Protein AF-W2SKH0-F1 (afdb_monomer)

pLDDT: mean 71.85, std 14.1, range [47.19, 91.06]

Mean predicted aligned error: 16.08 Å

Radius of gyration: 25.28 Å; Cα contacts (8 Å, |Δi|>4): 92; chains: 1; bounding box: 52×35×71 Å

Foldseek 3Di:
DPPVVVVVVVVPPPPDDPVVVVVVVVVVVVVVVVVVVVVVVVVVVVVVCCVVLVFQQFDQDDPVLVVVPQAAPQVRHGADRWTAGPVGDIHHPVRVVVVCVPAQADPPPRHGGDRNPPVVVVPPPDPDDPPD

Sequence (132 aa):
MTKALLLRYAVSLSGLSMGMKRKINQFLEYTSQVRELWVLAQLTIKCAARMVYSTPYGVTPSREEVGKELMCSICHGDFSSPTKLSCSHIFCVSCIDTWLESENTCPMCRAVVEKKDNSWKSGATSKGIRLC

Organism: Necator americanus (NCBI:txid51031)

Secondary structure (DSSP, 8-state):
--HHHHHHHHTT-TTS-HHHHHHHHHHHHHHHHHHHHHHHHHHHHHHHHHHHS--SSEE---HHHHTT--S-TTTSS--SSEEEETTS-EEEHHHHHHHHHH-SB-TTT--B------TTTTS---S-----

Nearest PDB structures (foldseek):
  4orh-assembly3_C  TM=9.655E-01  e=2.112E-04  Homo sapiens
  4whv-assembly2_J  TM=7.105E-01  e=1.484E-04  Homo sapiens
  2lxh-assembly1_C  TM=7.730E-01  e=1.834E-04  Homo sapiens
  5h7r-assembly1_D  TM=8.011E-01  e=3.714E-04  Homo sapiens
  4orh-assembly1_L  TM=4.736E-01  e=5.525E-05  Homo sapiens

InterPro domains:
  IPR001841 Zinc finger, RING-type [PF13639] (71-110)
  IPR001841 Zinc finger, RING-type [PS50089] (72-110)
  IPR001841 Zinc finger, RING-type [SM00184] (72-109)
  IPR013083 Zinc finger, RING/FYVE/PHD-type [G3DSA:3.30.40.10] (43-129)
  IPR017907 Zinc finger, RING-type, conserved site [PS00518] (87-96)
  IPR044235 E3 ubiquitin-protein ligase 1/2 [PTHR15860] (51-130)

Solvent-accessible surface area (backbone atoms only — not comparable to full-atom values): 8119 Å² total; per-residue (Å²): 134,69,72,73,57,55,66,59,53,66,72,66,58,86,80,62,57,72,72,56,53,51,54,49,51,55,49,52,54,51,54,53,60,51,48,55,56,49,51,52,51,51,51,50,50,53,52,49,48,49,67,75,69,61,57,53,49,43,46,75,59,53,75,72,60,46,68,75,52,84,51,16,86,81,79,72,37,74,65,60,63,53,30,22,34,90,87,68,53,64,32,22,50,69,57,51,50,60,43,51,74,78,42,59,43,39,94,88,78,62,48,75,55,68,62,55,78,61,62,80,75,72,71,65,88,66,90,76,80,81,80,127

Structure (mmCIF, N/CA/C/O backbone):
data_AF-W2SKH0-F1
#
_entry.id   AF-W2SKH0-F1
#
loop_
_atom_site.group_PDB
_atom_site.id
_atom_site.type_symbol
_atom_site.label_atom_id
_atom_site.label_alt_id
_atom_site.label_comp_id
_atom_site.label_asym_id
_atom_site.label_entity_id
_atom_site.label_seq_id
_atom_site.pdbx_PDB_ins_code
_atom_site.Cartn_x
_atom_site.Cartn_y
_atom_site.Cartn_z
_atom_site.occupancy
_atom_site.B_iso_or_equiv
_atom_site.auth_seq_id
_atom_site.auth_comp_id
_atom_site.auth_asym_id
_atom_site.auth_atom_id
_atom_site.pdbx_PDB_model_num
ATOM 1 N N . MET A 1 1 ? -21.791 -9.523 16.811 1.00 50.97 1 MET A N 1
ATOM 2 C CA . MET A 1 1 ? -21.631 -10.191 18.127 1.00 50.97 1 MET A CA 1
ATOM 3 C C . MET A 1 1 ? -22.353 -9.473 19.285 1.00 50.97 1 MET A C 1
ATOM 5 O O . MET A 1 1 ? -22.063 -9.751 20.437 1.00 50.97 1 MET A O 1
ATOM 9 N N . THR A 1 2 ? -23.329 -8.590 19.033 1.00 48.25 2 THR A N 1
ATOM 10 C CA . THR A 1 2 ? -23.872 -7.676 20.066 1.00 48.25 2 THR A CA 1
ATOM 11 C C . THR A 1 2 ? -25.251 -8.044 20.627 1.00 48.25 2 THR A C 1
ATOM 13 O O . THR A 1 2 ? -25.636 -7.505 21.657 1.00 48.25 2 THR A O 1
ATOM 16 N N . LYS A 1 3 ? -25.992 -8.993 20.034 1.00 50.25 3 LYS A N 1
ATOM 17 C CA . LYS A 1 3 ? -27.293 -9.432 20.587 1.00 50.25 3 LYS A CA 1
ATOM 18 C C . LYS A 1 3 ? -27.168 -10.435 21.748 1.00 50.25 3 LYS A C 1
ATOM 20 O O . LYS A 1 3 ? -28.021 -10.447 22.625 1.00 50.25 3 LYS A O 1
ATOM 25 N N . ALA A 1 4 ? -26.085 -11.217 21.806 1.00 49.84 4 ALA A N 1
ATOM 26 C CA . ALA A 1 4 ? -25.876 -12.224 22.855 1.00 49.84 4 ALA A CA 1
ATOM 27 C C . ALA A 1 4 ? -25.501 -11.626 24.229 1.00 49.84 4 ALA A C 1
ATOM 29 O O . ALA A 1 4 ? -25.766 -12.237 25.260 1.00 49.84 4 ALA A O 1
ATOM 30 N N . LEU A 1 5 ? -24.924 -10.418 24.262 1.00 50.75 5 LEU A N 1
ATOM 31 C CA . LEU A 1 5 ? -24.544 -9.740 25.510 1.00 50.75 5 LEU A CA 1
ATOM 32 C C . LEU A 1 5 ? -25.716 -8.994 26.170 1.00 50.75 5 LEU A C 1
ATOM 34 O O . LEU A 1 5 ? -25.765 -8.907 27.394 1.00 50.75 5 LEU A O 1
ATOM 38 N N . LEU A 1 6 ? -26.697 -8.524 25.391 1.00 53.62 6 LEU A N 1
ATOM 39 C CA . LEU A 1 6 ? -27.856 -7.800 25.930 1.00 53.62 6 LEU A CA 1
ATOM 40 C C . LEU A 1 6 ? -28.806 -8.708 26.727 1.00 53.62 6 LEU A C 1
ATOM 42 O O . LEU A 1 6 ? -29.338 -8.285 27.750 1.00 53.62 6 LEU A O 1
ATOM 46 N N . LEU A 1 7 ? -28.951 -9.980 26.338 1.00 49.62 7 LEU A N 1
ATOM 47 C CA . LEU A 1 7 ? -29.782 -10.937 27.082 1.00 49.62 7 LEU A CA 1
ATOM 48 C C . LEU A 1 7 ? -29.148 -11.383 28.411 1.00 49.62 7 LEU A C 1
ATOM 50 O O . LEU A 1 7 ? -29.871 -11.712 29.344 1.00 49.62 7 LEU A O 1
ATOM 54 N N . ARG A 1 8 ? -27.815 -11.319 28.550 1.00 47.19 8 ARG A N 1
ATOM 55 C CA . ARG A 1 8 ? -27.139 -11.538 29.844 1.00 47.19 8 ARG A CA 1
ATOM 56 C C . ARG A 1 8 ? -27.252 -10.333 30.784 1.00 47.19 8 ARG A C 1
ATOM 58 O O . ARG A 1 8 ? -27.267 -10.513 31.996 1.00 47.19 8 ARG A O 1
ATOM 65 N N . TYR A 1 9 ? -27.371 -9.120 30.240 1.00 47.22 9 TYR A N 1
ATOM 66 C CA . TYR A 1 9 ? -27.485 -7.889 31.029 1.00 47.22 9 TYR A CA 1
ATOM 67 C C . TYR A 1 9 ? -28.868 -7.735 31.689 1.00 47.22 9 TYR A C 1
ATOM 69 O O . TYR A 1 9 ? -28.967 -7.258 32.818 1.00 47.22 9 TYR A O 1
ATOM 77 N N . ALA A 1 10 ? -29.930 -8.212 31.027 1.00 48.34 10 ALA A N 1
ATOM 78 C CA . ALA A 1 10 ? -31.298 -8.177 31.555 1.00 48.34 10 ALA A CA 1
ATOM 79 C C . ALA A 1 10 ? -31.503 -9.076 32.793 1.00 48.34 10 ALA A C 1
ATOM 81 O O . ALA A 1 10 ? -32.292 -8.735 33.671 1.00 48.34 10 ALA A O 1
ATOM 82 N N . VAL A 1 11 ? -30.756 -10.182 32.907 1.00 48.41 11 VAL A N 1
ATOM 83 C CA . VAL A 1 11 ? -30.876 -11.132 34.032 1.00 48.41 11 VAL A CA 1
ATOM 84 C C . VAL A 1 11 ? -30.206 -10.609 35.319 1.00 48.41 11 VAL A C 1
ATOM 86 O O . VAL A 1 11 ? -30.528 -11.079 36.404 1.00 48.41 11 VAL A O 1
ATOM 89 N N . SER A 1 12 ? -29.336 -9.590 35.242 1.00 50.59 12 SER A N 1
ATOM 90 C CA . SER A 1 12 ? -28.549 -9.098 36.393 1.00 50.59 12 SER A CA 1
ATOM 91 C C . SER A 1 12 ? -29.119 -7.842 37.090 1.00 50.59 12 SER A C 1
ATOM 93 O O . SER A 1 12 ? -28.599 -7.395 38.109 1.00 50.59 12 SER A O 1
ATOM 95 N N . LEU A 1 13 ? -30.198 -7.237 36.573 1.00 48.91 13 LEU A N 1
ATOM 96 C CA . LEU A 1 13 ? -30.739 -5.957 37.077 1.00 48.91 13 LEU A CA 1
ATOM 97 C C . LEU A 1 13 ? -31.920 -6.087 38.058 1.00 48.91 13 LEU A C 1
ATOM 99 O O . LEU A 1 13 ? -32.437 -5.071 38.542 1.00 48.91 13 LEU A O 1
ATOM 103 N N . SER A 1 14 ? -32.333 -7.306 38.403 1.00 53.34 14 SER A N 1
ATOM 104 C CA . SER A 1 14 ? -33.392 -7.558 39.391 1.00 53.34 14 SER A CA 1
ATOM 105 C C . SER A 1 14 ? -32.983 -7.208 40.832 1.00 53.34 14 SER A C 1
ATOM 107 O O . SER A 1 14 ? -33.864 -7.002 41.660 1.00 53.34 14 SER A O 1
ATOM 109 N N . GLY A 1 15 ? -31.681 -7.047 41.123 1.00 56.50 15 GLY A N 1
ATOM 110 C CA . GLY A 1 15 ? -31.155 -6.785 42.476 1.00 56.50 15 GLY A CA 1
ATOM 111 C C . GLY A 1 15 ? -30.515 -5.409 42.737 1.00 56.50 15 GLY A C 1
ATOM 112 O O . GLY A 1 15 ? -30.035 -5.177 43.842 1.00 56.50 15 GLY A O 1
ATOM 113 N N . LEU A 1 16 ? -30.465 -4.484 41.766 1.00 52.41 16 LEU A N 1
ATOM 114 C CA . LEU A 1 16 ? -29.792 -3.181 41.943 1.00 52.41 16 LEU A CA 1
ATOM 115 C C . LEU A 1 16 ? -30.742 -2.054 42.397 1.00 52.41 16 LEU A C 1
ATOM 117 O O . LEU A 1 16 ? -31.817 -1.861 41.822 1.00 52.41 16 LEU A O 1
ATOM 121 N N . SER A 1 17 ? -30.286 -1.244 43.363 1.00 57.59 17 SER A N 1
ATOM 122 C CA . SER A 1 17 ? -30.937 0.003 43.803 1.00 57.59 17 SER A CA 1
ATOM 123 C C . SER A 1 17 ? -31.214 0.959 42.629 1.00 57.59 17 SER A C 1
ATOM 125 O O . SER A 1 17 ? -30.383 1.128 41.731 1.00 57.59 17 SER A O 1
ATOM 127 N N . MET A 1 18 ? -32.375 1.627 42.656 1.00 54.53 18 MET A N 1
ATOM 128 C CA . MET A 1 18 ? -32.841 2.594 41.643 1.00 54.53 18 MET A CA 1
ATOM 129 C C . MET A 1 18 ? -31.819 3.703 41.334 1.00 54.53 18 MET A C 1
ATOM 131 O O . MET A 1 18 ? -31.737 4.166 40.196 1.00 54.53 18 MET A O 1
ATOM 135 N N . GLY A 1 19 ? -30.997 4.095 42.316 1.00 57.78 19 GLY A N 1
ATOM 136 C CA . GLY A 1 19 ? -29.921 5.075 42.123 1.00 57.78 19 GLY A CA 1
ATOM 137 C C . GLY A 1 19 ? -28.769 4.558 41.252 1.00 57.78 19 GLY A C 1
ATOM 138 O O . GLY A 1 19 ? -28.196 5.316 40.471 1.00 57.78 19 GLY A O 1
ATOM 139 N N . MET A 1 20 ? -28.470 3.259 41.323 1.00 56.00 20 MET A N 1
ATOM 140 C CA . MET A 1 20 ? -27.431 2.615 40.514 1.00 56.00 20 MET A CA 1
ATOM 141 C C . MET A 1 20 ? -27.925 2.349 39.084 1.00 56.00 20 MET A C 1
ATOM 143 O O . MET A 1 20 ? -27.176 2.529 38.128 1.00 56.00 20 MET A O 1
ATOM 147 N N . LYS A 1 21 ? -29.219 2.032 38.925 1.00 53.56 21 LYS A N 1
ATOM 148 C CA . LYS A 1 21 ? -29.881 1.903 37.613 1.00 53.56 21 LYS A CA 1
ATOM 149 C C . LYS A 1 21 ? -29.844 3.208 36.814 1.00 53.56 21 LYS A C 1
ATOM 151 O O . LYS A 1 21 ? -29.566 3.166 35.621 1.00 53.56 21 LYS A O 1
ATOM 156 N N . ARG A 1 22 ? -30.048 4.364 37.465 1.00 61.34 22 ARG A N 1
ATOM 157 C CA . ARG A 1 22 ? -29.939 5.688 36.816 1.00 61.34 22 ARG A CA 1
ATOM 158 C C . ARG A 1 22 ? -28.523 5.983 36.326 1.00 61.34 22 ARG A C 1
ATOM 160 O O . ARG A 1 22 ? -28.368 6.397 35.185 1.00 61.34 22 ARG A O 1
ATOM 167 N N . LYS A 1 23 ? -27.501 5.710 37.145 1.00 64.00 23 LYS A N 1
ATOM 168 C CA . LYS A 1 23 ? -26.092 5.904 36.756 1.00 64.00 23 LYS A CA 1
ATOM 169 C C . LYS A 1 23 ? -25.676 4.984 35.607 1.00 64.00 23 LYS A C 1
ATOM 171 O O . LYS A 1 23 ? -24.986 5.430 34.699 1.00 64.00 23 LYS A O 1
ATOM 176 N N . ILE A 1 24 ? -26.127 3.728 35.620 1.00 65.12 24 ILE A N 1
ATOM 177 C CA . ILE A 1 24 ? -25.865 2.767 34.543 1.00 65.12 24 ILE A CA 1
ATOM 178 C C . ILE A 1 24 ? -26.574 3.187 33.251 1.00 65.12 24 ILE A C 1
ATOM 180 O O . ILE A 1 24 ? -25.922 3.219 32.217 1.00 65.12 24 ILE A O 1
ATOM 184 N N . ASN A 1 25 ? -27.859 3.566 33.288 1.00 59.12 25 ASN A N 1
ATOM 185 C CA . ASN A 1 25 ? -28.566 4.035 32.086 1.00 59.12 25 ASN A CA 1
ATOM 186 C C . ASN A 1 25 ? -27.934 5.304 31.505 1.00 59.12 25 ASN A C 1
ATOM 188 O O . ASN A 1 25 ? -27.686 5.358 30.307 1.00 59.12 25 ASN A O 1
ATOM 192 N N . GLN A 1 26 ? -27.581 6.268 32.357 1.00 68.81 26 GLN A N 1
ATOM 193 C CA . GLN A 1 26 ? -26.899 7.493 31.941 1.00 68.81 26 GLN A CA 1
ATOM 194 C C . GLN A 1 26 ? -25.523 7.205 31.314 1.00 68.81 26 GLN A C 1
ATOM 196 O O . GLN A 1 26 ? -25.141 7.829 30.326 1.00 68.81 26 GLN A O 1
ATOM 201 N N . PHE A 1 27 ? -24.786 6.225 31.847 1.00 61.12 27 PHE A N 1
ATOM 202 C CA . PHE A 1 27 ? -23.510 5.779 31.288 1.00 61.12 27 PHE A CA 1
ATOM 203 C C . PHE A 1 27 ? -23.688 5.007 29.970 1.00 61.12 27 PHE A C 1
ATOM 205 O O . PHE A 1 27 ? -22.934 5.220 29.025 1.00 61.12 27 PHE A O 1
ATOM 212 N N . LEU A 1 28 ? -24.707 4.149 29.861 1.00 61.28 28 LEU A N 1
ATOM 213 C CA . LEU A 1 28 ? -25.026 3.416 28.633 1.00 61.28 28 LEU A CA 1
ATOM 214 C C . LEU A 1 28 ? -25.453 4.365 27.501 1.00 61.28 28 LEU A C 1
ATOM 216 O O . LEU A 1 28 ? -24.975 4.211 26.376 1.00 61.28 28 LEU A O 1
ATOM 220 N N . GLU A 1 29 ? -26.259 5.390 27.789 1.00 61.38 29 GLU A N 1
ATOM 221 C CA . GLU A 1 29 ? -26.608 6.445 26.825 1.00 61.38 29 GLU A CA 1
ATOM 222 C C . GLU A 1 29 ? -25.378 7.235 26.367 1.00 61.38 29 GLU A C 1
ATOM 224 O O . GLU A 1 29 ? -25.178 7.395 25.159 1.00 61.38 29 GLU A O 1
ATOM 229 N N . TYR A 1 30 ? -24.497 7.617 27.296 1.00 61.84 30 TYR A N 1
ATOM 230 C CA . TYR A 1 30 ? -23.224 8.275 26.986 1.00 61.84 30 TYR A CA 1
ATOM 231 C C . TYR A 1 30 ? -22.339 7.418 26.066 1.00 61.84 30 TYR A C 1
ATOM 233 O O . TYR A 1 30 ? -21.848 7.890 25.041 1.00 61.84 30 TYR A O 1
ATOM 241 N N . THR A 1 31 ? -22.196 6.119 26.356 1.00 61.97 31 THR A N 1
ATOM 242 C CA . THR A 1 31 ? -21.434 5.205 25.485 1.00 61.97 31 THR A CA 1
ATOM 243 C C . THR A 1 31 ? -22.072 5.024 24.107 1.00 61.97 31 THR A C 1
ATOM 245 O O . THR A 1 31 ? -21.359 4.787 23.131 1.00 61.97 31 THR A O 1
ATOM 248 N N . SER A 1 32 ? -23.400 5.158 23.994 1.00 64.88 32 SER A N 1
ATOM 249 C CA . SER A 1 32 ? -24.103 5.056 22.713 1.00 64.88 32 SER A CA 1
ATOM 250 C C . SER A 1 32 ? -23.797 6.238 21.790 1.00 64.88 32 SER A C 1
ATOM 252 O O . SER A 1 32 ? -23.493 6.014 20.620 1.00 64.88 32 SER A O 1
ATOM 254 N N . GLN A 1 33 ? -23.771 7.460 22.333 1.00 66.25 33 GLN A N 1
ATOM 255 C CA . GLN A 1 33 ? -23.444 8.681 21.590 1.00 66.25 33 GLN A CA 1
ATOM 256 C C . GLN A 1 33 ? -21.975 8.694 21.145 1.00 66.25 33 GLN A C 1
ATOM 258 O O . GLN A 1 33 ? -21.658 9.040 20.009 1.00 66.25 33 GLN A O 1
ATOM 263 N N . VAL A 1 34 ? -21.065 8.227 22.005 1.00 69.00 34 VAL A N 1
ATOM 264 C CA . VAL A 1 34 ? -19.636 8.109 2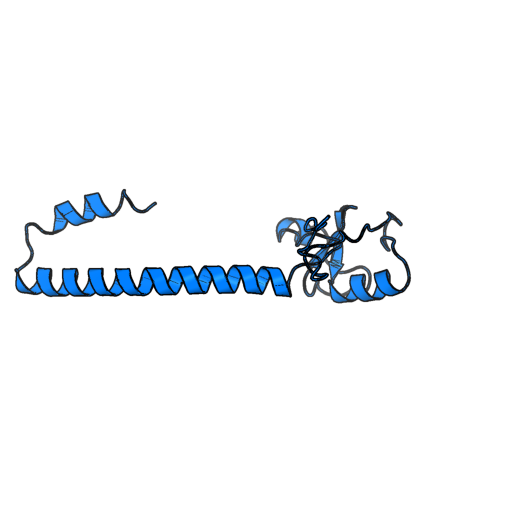1.670 1.00 69.00 34 VAL A CA 1
ATOM 265 C C . VAL A 1 34 ? -19.390 7.031 20.604 1.00 69.00 34 VAL A C 1
ATOM 267 O O . VAL A 1 34 ? -18.482 7.178 19.786 1.00 69.00 34 VAL A O 1
ATOM 270 N N . ARG A 1 35 ? -20.216 5.974 20.543 1.00 73.69 35 ARG A N 1
ATOM 271 C CA . ARG A 1 35 ? -20.101 4.905 19.533 1.00 73.69 35 ARG A CA 1
ATOM 272 C C . ARG A 1 35 ? -20.272 5.428 18.108 1.00 73.69 35 ARG A C 1
ATOM 274 O O . ARG A 1 35 ? -19.545 4.989 17.223 1.00 73.69 35 ARG A O 1
ATOM 281 N N . GLU A 1 36 ? -21.209 6.343 17.876 1.00 78.75 36 GLU A N 1
ATOM 282 C CA . GLU A 1 36 ? -21.461 6.902 16.539 1.00 78.75 36 GLU A CA 1
ATOM 283 C C . GLU A 1 36 ? -20.287 7.754 16.053 1.00 78.75 36 GLU A C 1
ATOM 285 O O . GLU A 1 36 ? -19.804 7.565 14.935 1.00 78.75 36 GLU A O 1
ATOM 290 N N . LEU A 1 37 ? -19.749 8.604 16.932 1.00 78.31 37 LEU A N 1
ATOM 291 C CA . LEU A 1 37 ? -18.543 9.386 16.655 1.00 78.31 37 LEU A CA 1
ATOM 292 C C . LEU A 1 37 ? -17.330 8.485 16.385 1.00 78.31 37 LEU A C 1
ATOM 294 O O . LEU A 1 37 ? -16.546 8.758 15.477 1.00 78.31 37 LEU A O 1
ATOM 298 N N . TRP A 1 38 ? -17.200 7.376 17.119 1.00 79.69 38 TRP A N 1
ATOM 299 C CA . TRP A 1 38 ? -16.121 6.408 16.917 1.00 79.69 38 TRP A CA 1
ATOM 300 C C . TRP A 1 38 ? -16.240 5.673 15.575 1.00 79.69 38 TRP A C 1
ATOM 302 O O . TRP A 1 38 ? -15.239 5.484 14.890 1.00 79.69 38 TRP A O 1
ATOM 312 N N . VAL A 1 39 ? -17.455 5.311 15.149 1.00 81.00 39 VAL A N 1
ATOM 313 C CA . VAL A 1 39 ? -17.697 4.696 13.830 1.00 81.00 39 VAL A CA 1
ATOM 314 C C . VAL A 1 39 ? -17.361 5.669 12.702 1.00 81.00 39 VAL A C 1
ATOM 316 O O . VAL A 1 39 ? -16.693 5.280 11.745 1.00 81.00 39 VAL A O 1
ATOM 319 N N . LEU A 1 40 ? -17.763 6.937 12.818 1.00 81.44 40 LEU A N 1
ATOM 320 C CA . LEU A 1 40 ? -17.400 7.970 11.846 1.00 81.44 40 LEU A CA 1
ATOM 321 C C . LEU A 1 40 ? -15.881 8.166 11.781 1.00 81.44 40 LEU A C 1
ATOM 323 O O . LEU A 1 40 ? -15.324 8.191 10.686 1.00 81.44 40 LEU A O 1
ATOM 327 N N . ALA A 1 41 ? -15.201 8.205 12.928 1.00 82.62 41 ALA A N 1
ATOM 328 C CA . ALA A 1 41 ? 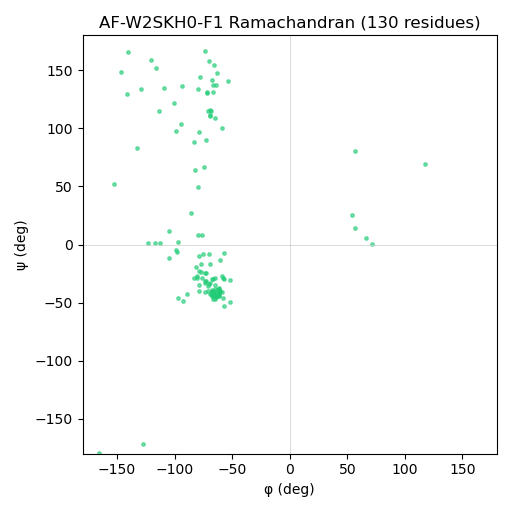-13.742 8.263 12.988 1.00 82.62 41 ALA A CA 1
ATOM 329 C C . ALA A 1 41 ? -13.079 7.030 12.345 1.00 82.62 41 ALA A C 1
ATOM 331 O O . ALA A 1 41 ? -12.118 7.157 11.595 1.00 82.62 41 ALA A O 1
ATOM 332 N N . GLN A 1 42 ? -13.602 5.821 12.564 1.00 78.88 42 GLN A N 1
ATOM 333 C CA . GLN A 1 42 ? -13.087 4.6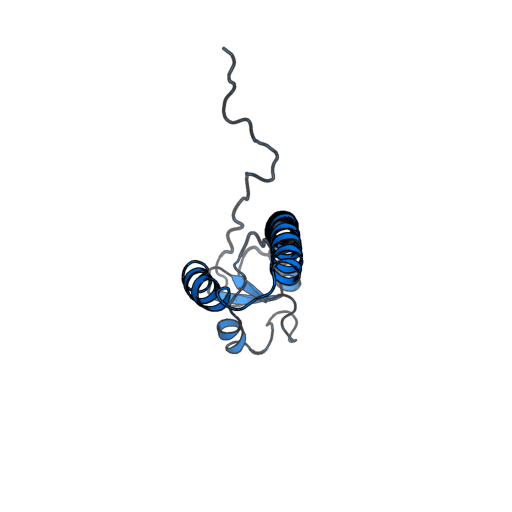20 11.899 1.00 78.88 42 GLN A CA 1
ATOM 334 C C . GLN A 1 42 ? -13.300 4.642 10.382 1.00 78.88 42 GLN A C 1
ATOM 336 O O . G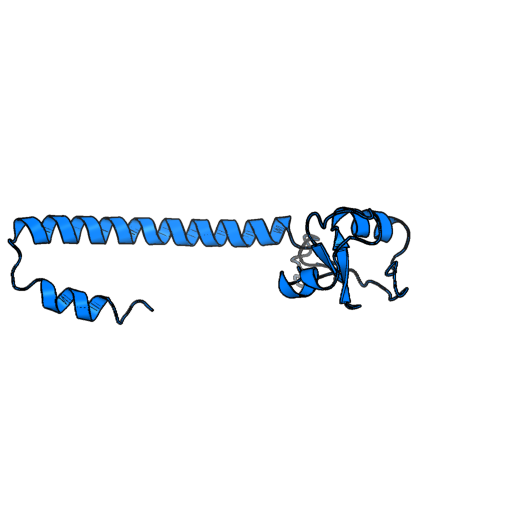LN A 1 42 ? -12.430 4.193 9.633 1.00 78.88 42 GLN A O 1
ATOM 341 N N . LEU A 1 43 ? -14.441 5.155 9.915 1.00 78.75 43 LEU A N 1
ATOM 342 C CA . LEU A 1 43 ? -14.728 5.301 8.489 1.00 78.75 43 LEU A CA 1
ATOM 343 C C . LEU A 1 43 ? -13.775 6.305 7.838 1.00 78.75 43 LEU A C 1
ATOM 345 O O . LEU A 1 43 ? -13.218 6.008 6.781 1.00 78.75 43 LEU A O 1
ATOM 349 N N . THR A 1 44 ? -13.526 7.447 8.480 1.00 76.81 44 THR A N 1
ATOM 350 C CA . THR A 1 44 ? -12.568 8.436 7.971 1.00 76.81 44 THR A CA 1
ATOM 351 C C . THR A 1 44 ? -11.144 7.896 7.994 1.00 76.81 44 THR A C 1
ATOM 353 O O . THR A 1 44 ? -10.448 8.043 6.995 1.00 76.81 44 THR A O 1
ATOM 356 N N . ILE A 1 45 ? -10.731 7.179 9.045 1.00 81.56 45 ILE A N 1
ATOM 357 C CA . ILE A 1 45 ? -9.419 6.516 9.117 1.00 81.56 45 ILE A CA 1
ATOM 358 C C . ILE A 1 45 ? -9.268 5.469 8.009 1.00 81.56 45 ILE A C 1
ATOM 360 O O . ILE A 1 45 ? -8.238 5.429 7.344 1.00 81.56 45 ILE A O 1
ATOM 364 N N . LYS A 1 46 ? -10.287 4.641 7.752 1.00 76.88 46 LYS A N 1
ATOM 365 C CA . LYS A 1 46 ? -10.246 3.615 6.696 1.00 76.88 46 LYS A CA 1
ATOM 366 C C . LYS A 1 46 ? -10.201 4.233 5.295 1.00 76.88 46 LYS A C 1
ATOM 368 O O . LYS A 1 46 ? -9.458 3.753 4.438 1.00 76.88 46 LYS A O 1
ATOM 373 N N . CYS A 1 47 ? -10.968 5.297 5.062 1.00 74.88 47 CYS A N 1
ATOM 374 C CA . CYS A 1 47 ? -10.932 6.057 3.813 1.00 74.88 47 CYS A CA 1
ATOM 375 C C . CYS A 1 47 ? -9.589 6.773 3.626 1.00 74.88 47 CYS A C 1
ATOM 377 O O . CYS A 1 47 ? -9.016 6.693 2.544 1.00 74.88 47 CYS A O 1
ATOM 379 N N . ALA A 1 48 ? -9.056 7.406 4.672 1.00 76.25 48 ALA A N 1
ATOM 380 C CA . ALA A 1 48 ? -7.755 8.067 4.651 1.00 76.25 48 ALA A CA 1
ATOM 381 C C . ALA A 1 48 ? -6.620 7.060 4.424 1.00 76.25 48 ALA A C 1
ATOM 383 O O . ALA A 1 48 ? -5.788 7.269 3.550 1.00 76.25 48 ALA A O 1
ATOM 384 N N . ALA A 1 49 ? -6.641 5.913 5.106 1.00 70.44 49 ALA A N 1
ATOM 385 C CA . ALA A 1 49 ? -5.700 4.822 4.869 1.00 70.44 49 ALA A CA 1
ATOM 386 C C . ALA A 1 49 ? -5.784 4.320 3.419 1.00 70.44 49 ALA A C 1
ATOM 388 O O . ALA A 1 49 ? -4.760 4.115 2.779 1.00 70.44 49 ALA A O 1
ATOM 389 N N . ARG A 1 50 ? -6.989 4.197 2.846 1.00 67.75 50 ARG A N 1
ATOM 390 C CA . ARG A 1 50 ? -7.146 3.866 1.423 1.00 67.75 50 ARG A CA 1
ATOM 391 C C . ARG A 1 50 ? -6.595 4.964 0.505 1.00 67.75 50 ARG A C 1
ATOM 393 O O . ARG A 1 50 ? -6.071 4.630 -0.547 1.00 67.75 50 ARG A O 1
ATOM 400 N N . MET A 1 51 ? -6.691 6.245 0.859 1.00 65.19 51 MET A N 1
ATOM 401 C CA . MET A 1 51 ? -6.082 7.319 0.061 1.00 65.19 51 MET A CA 1
ATOM 402 C C . MET A 1 51 ? -4.552 7.281 0.117 1.00 65.19 51 MET A C 1
ATOM 404 O O . MET A 1 51 ? -3.920 7.450 -0.922 1.00 65.19 51 MET A O 1
ATOM 408 N N . VAL A 1 52 ? -3.983 7.031 1.299 1.00 62.88 52 VAL A N 1
ATOM 409 C CA . VAL A 1 52 ? -2.532 7.054 1.549 1.00 62.88 52 VAL A CA 1
ATOM 410 C C . VAL A 1 52 ? -1.837 5.781 1.053 1.00 62.88 52 VAL A C 1
ATOM 412 O O . VAL A 1 52 ? -0.768 5.868 0.465 1.00 62.88 52 VAL A O 1
ATOM 415 N N . TYR A 1 53 ? -2.448 4.606 1.228 1.00 60.16 53 TYR A N 1
ATOM 416 C CA . TYR A 1 53 ? -1.834 3.307 0.913 1.00 60.16 53 TYR A CA 1
ATOM 417 C C . TYR A 1 53 ? -2.368 2.658 -0.378 1.00 60.16 53 TYR A C 1
ATOM 419 O O . TYR A 1 53 ? -2.123 1.479 -0.623 1.00 60.16 53 TYR A O 1
ATOM 427 N N . SER A 1 54 ? -3.124 3.384 -1.215 1.00 63.59 54 SER A N 1
ATOM 428 C CA . SER A 1 54 ? -3.588 2.852 -2.506 1.00 63.59 54 SER A CA 1
ATOM 429 C C . SER A 1 54 ? -2.474 2.913 -3.547 1.00 63.59 54 SER A C 1
ATOM 431 O O . SER A 1 54 ? -2.333 3.920 -4.243 1.00 63.59 54 SER A O 1
ATOM 433 N N . THR A 1 55 ? -1.767 1.805 -3.741 1.00 67.00 55 THR A N 1
ATOM 434 C CA . THR A 1 55 ? -0.870 1.632 -4.885 1.00 67.00 55 THR A CA 1
ATOM 435 C C . THR A 1 55 ? -1.674 1.260 -6.146 1.00 67.00 55 THR A C 1
ATOM 437 O O . THR A 1 55 ? -2.581 0.430 -6.083 1.00 67.00 55 THR A O 1
ATOM 440 N N . PRO A 1 56 ? -1.419 1.885 -7.311 1.00 68.12 56 PRO A N 1
ATOM 441 C CA . PRO A 1 56 ? -2.149 1.596 -8.552 1.00 68.12 56 PRO A CA 1
ATOM 442 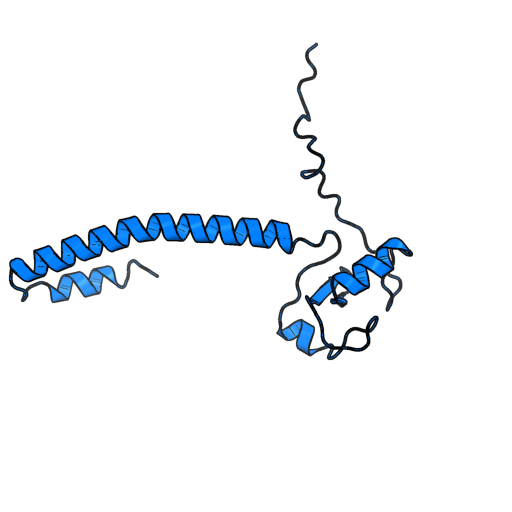C C . PRO A 1 56 ? -1.684 0.314 -9.268 1.00 68.12 56 PRO A C 1
ATOM 444 O O . PRO A 1 56 ? -2.339 -0.124 -10.209 1.00 68.12 56 PRO A O 1
ATOM 447 N N . TYR A 1 57 ? -0.574 -0.288 -8.841 1.00 75.00 57 TYR A N 1
ATOM 448 C CA . TYR A 1 57 ? 0.102 -1.406 -9.519 1.00 75.00 57 TYR A CA 1
ATOM 449 C C . TYR A 1 57 ? 0.136 -2.711 -8.700 1.00 75.00 57 TYR A C 1
ATOM 451 O O . TYR A 1 57 ? 0.700 -3.708 -9.151 1.00 75.00 57 TYR A O 1
ATOM 459 N N . GLY A 1 58 ? -0.446 -2.743 -7.495 1.00 76.38 58 GLY A N 1
ATOM 460 C CA . GLY A 1 58 ? -0.351 -3.913 -6.621 1.00 76.38 58 GLY A CA 1
ATOM 461 C C . GLY A 1 58 ? -1.339 -3.925 -5.459 1.00 76.38 58 GLY A C 1
ATOM 462 O O . GLY A 1 58 ? -2.171 -3.033 -5.309 1.00 76.38 58 GLY A O 1
ATOM 463 N N . VAL A 1 59 ? -1.257 -4.977 -4.648 1.00 79.19 59 VAL A N 1
ATOM 464 C CA . VAL A 1 59 ? -2.005 -5.121 -3.390 1.00 79.19 59 VAL A CA 1
ATOM 465 C C . VAL A 1 59 ? -1.034 -5.175 -2.221 1.00 79.19 59 VAL A C 1
ATOM 467 O O . VAL A 1 59 ? 0.091 -5.645 -2.367 1.00 79.19 59 VAL A O 1
ATOM 470 N N . THR A 1 60 ? -1.460 -4.732 -1.042 1.00 80.50 60 THR A N 1
ATOM 471 C CA . THR A 1 60 ? -0.687 -4.952 0.186 1.00 80.50 60 THR A CA 1
ATOM 472 C C . THR A 1 60 ? -0.714 -6.452 0.519 1.00 80.50 60 THR A C 1
ATOM 474 O O . THR A 1 60 ? -1.808 -6.970 0.772 1.00 80.50 60 THR A O 1
ATOM 477 N N . PRO A 1 61 ? 0.427 -7.167 0.493 1.00 80.25 61 PRO A N 1
ATOM 478 C CA . PRO A 1 61 ? 0.477 -8.584 0.828 1.00 80.25 61 PRO A CA 1
ATOM 479 C C . PRO A 1 61 ? 0.148 -8.815 2.304 1.00 80.25 61 PRO A C 1
ATOM 481 O O . PRO A 1 61 ? 0.363 -7.942 3.152 1.00 80.25 61 PRO A O 1
ATOM 484 N N . SER A 1 62 ? -0.354 -10.007 2.625 1.00 79.25 62 SER A N 1
ATOM 485 C CA . SER A 1 62 ? -0.498 -10.411 4.025 1.00 79.25 62 SER A CA 1
ATOM 486 C C . SER A 1 62 ? 0.883 -10.649 4.650 1.00 79.25 62 SER A C 1
ATOM 488 O O . SER A 1 62 ? 1.862 -10.933 3.959 1.00 79.25 62 SER A O 1
ATOM 490 N N . ARG A 1 63 ? 0.981 -10.573 5.981 1.00 75.44 63 ARG A N 1
ATOM 491 C CA . ARG A 1 63 ? 2.250 -10.805 6.696 1.00 75.44 63 ARG A CA 1
ATOM 492 C C . ARG A 1 63 ? 2.840 -12.199 6.425 1.00 75.44 63 ARG A C 1
ATOM 494 O O . ARG A 1 63 ? 4.052 -12.367 6.477 1.00 75.44 63 ARG A O 1
ATOM 501 N N . GLU A 1 64 ? 1.992 -13.175 6.113 1.00 77.56 64 GLU A N 1
ATOM 502 C CA . GLU A 1 64 ? 2.390 -14.542 5.755 1.00 77.56 64 GLU A CA 1
ATOM 503 C C . GLU A 1 64 ? 3.051 -14.607 4.372 1.00 77.56 64 GLU A C 1
ATOM 505 O O . GLU A 1 64 ? 3.987 -15.376 4.169 1.00 77.56 64 GLU A O 1
ATOM 510 N N . GLU A 1 65 ? 2.587 -13.792 3.421 1.00 72.62 65 GLU A N 1
ATOM 511 C CA . GLU A 1 65 ? 3.166 -13.710 2.078 1.00 72.62 65 GLU A CA 1
ATOM 512 C C . GLU A 1 65 ? 4.507 -12.981 2.096 1.00 72.62 65 GLU A C 1
ATOM 514 O O . GLU A 1 65 ? 5.450 -13.441 1.458 1.00 72.62 65 GLU A O 1
ATOM 519 N N . VAL A 1 66 ? 4.608 -11.902 2.881 1.00 74.06 66 VAL A N 1
ATOM 520 C CA . VAL A 1 66 ? 5.883 -11.208 3.116 1.00 74.06 66 VAL A CA 1
ATOM 521 C C . VAL A 1 66 ? 6.877 -12.150 3.783 1.00 74.06 66 VAL A C 1
ATOM 523 O O . VAL A 1 66 ? 8.030 -12.153 3.411 1.00 74.06 66 VAL A O 1
ATOM 526 N N . GLY A 1 67 ? 6.449 -13.030 4.693 1.00 66.62 67 GLY A N 1
ATOM 527 C CA . GLY A 1 67 ? 7.349 -13.992 5.340 1.00 66.62 67 GLY A CA 1
ATOM 528 C C . GLY A 1 67 ? 8.062 -14.976 4.397 1.00 66.62 67 GLY A C 1
ATOM 529 O O . GLY A 1 67 ? 9.007 -15.632 4.830 1.00 66.62 67 GLY A O 1
ATOM 530 N N . LYS A 1 68 ? 7.639 -15.094 3.128 1.00 70.75 68 LYS A N 1
ATOM 531 C CA . LYS A 1 68 ? 8.323 -15.921 2.118 1.00 70.75 68 LYS A CA 1
ATOM 532 C C . LYS A 1 68 ? 9.537 -15.227 1.502 1.00 70.75 68 LYS A C 1
ATOM 534 O O . LYS A 1 68 ? 10.473 -15.906 1.091 1.00 70.75 68 LYS A O 1
ATOM 539 N N . GLU A 1 69 ? 9.523 -13.901 1.442 1.00 70.88 69 GLU A N 1
ATOM 540 C CA . GLU A 1 69 ? 10.620 -13.084 0.933 1.00 70.88 69 GLU A CA 1
ATOM 541 C C . GLU A 1 69 ? 11.184 -12.287 2.113 1.00 70.88 69 GLU A C 1
ATOM 543 O O . GLU A 1 69 ? 10.497 -11.475 2.712 1.00 70.88 69 GLU A O 1
ATOM 548 N N . LEU A 1 70 ? 12.431 -12.535 2.510 1.00 76.56 70 LEU A N 1
ATOM 549 C CA . LEU A 1 70 ? 12.992 -11.892 3.708 1.00 76.56 70 LEU A CA 1
ATOM 550 C C . LEU A 1 70 ? 13.447 -10.448 3.452 1.00 76.56 70 LEU A C 1
ATOM 552 O O . LEU A 1 70 ? 13.543 -9.668 4.391 1.00 76.56 70 LEU A O 1
ATOM 556 N N . MET A 1 71 ? 13.741 -10.096 2.197 1.00 86.31 71 MET A N 1
ATOM 557 C CA . MET A 1 71 ? 14.343 -8.815 1.819 1.00 86.31 71 MET A CA 1
ATOM 558 C C . MET A 1 71 ? 13.838 -8.352 0.451 1.00 86.31 71 MET A C 1
ATOM 560 O O . MET A 1 71 ? 13.579 -9.168 -0.434 1.00 86.31 71 MET A O 1
ATOM 564 N N . CYS A 1 72 ? 13.752 -7.039 0.257 1.00 89.69 72 CYS A N 1
ATOM 565 C CA . CYS A 1 72 ? 13.407 -6.439 -1.031 1.00 89.69 72 CYS A CA 1
ATOM 566 C C . CYS A 1 72 ? 14.571 -6.594 -2.023 1.00 89.69 72 CYS A C 1
ATOM 568 O O . CYS A 1 72 ? 15.697 -6.216 -1.714 1.00 89.69 72 CYS A O 1
ATOM 570 N N . SER A 1 73 ? 14.321 -7.081 -3.239 1.00 87.62 73 SER A N 1
ATOM 571 C CA . SER A 1 73 ? 15.378 -7.309 -4.243 1.00 87.62 73 SER A CA 1
ATOM 572 C C . SER A 1 73 ? 15.917 -6.039 -4.914 1.00 87.62 73 SER A C 1
ATOM 574 O O . SER A 1 73 ? 16.911 -6.120 -5.627 1.00 87.62 73 SER A O 1
ATOM 576 N N . ILE A 1 74 ? 15.295 -4.876 -4.678 1.00 88.94 74 ILE A N 1
ATOM 577 C CA . ILE A 1 74 ? 15.761 -3.578 -5.194 1.00 88.94 74 ILE A CA 1
ATOM 578 C C . ILE A 1 74 ? 16.677 -2.875 -4.180 1.00 88.94 74 ILE A C 1
ATOM 580 O O . ILE A 1 74 ? 17.745 -2.401 -4.547 1.00 88.94 74 ILE A O 1
ATOM 584 N N . CYS A 1 75 ? 16.270 -2.785 -2.906 1.00 90.50 75 CYS A N 1
ATOM 585 C CA . CYS A 1 75 ? 17.067 -2.114 -1.868 1.00 90.50 75 CYS A CA 1
ATOM 586 C C . CYS A 1 75 ? 17.906 -3.066 -1.005 1.00 90.50 75 CYS A C 1
ATOM 588 O O . CYS A 1 75 ? 18.685 -2.591 -0.184 1.00 90.50 75 CYS A O 1
ATOM 590 N N . HIS A 1 76 ? 17.744 -4.382 -1.165 1.00 89.25 76 HIS A N 1
ATOM 591 C CA . HIS A 1 76 ? 18.426 -5.426 -0.389 1.00 89.25 76 HIS A CA 1
ATOM 592 C C . HIS A 1 76 ? 18.274 -5.294 1.138 1.00 89.25 76 HIS A C 1
ATOM 594 O O . HIS A 1 76 ? 19.115 -5.776 1.891 1.00 89.25 76 HIS A O 1
ATOM 600 N N . GLY A 1 77 ? 17.202 -4.646 1.597 1.00 88.25 77 GLY A N 1
ATOM 601 C CA . GLY A 1 77 ? 16.898 -4.446 3.012 1.00 88.25 77 GLY A CA 1
ATOM 602 C C . GLY A 1 77 ? 15.489 -4.901 3.378 1.00 88.25 77 GLY A C 1
ATOM 603 O O . GLY A 1 77 ? 14.775 -5.500 2.566 1.00 88.25 77 GLY A O 1
ATOM 604 N N . ASP A 1 78 ? 15.090 -4.581 4.606 1.00 87.06 78 ASP A N 1
ATOM 605 C CA . ASP A 1 78 ? 13.755 -4.877 5.118 1.00 87.06 78 ASP A CA 1
ATOM 606 C C . ASP A 1 78 ? 12.661 -4.145 4.327 1.00 87.06 78 ASP A C 1
ATOM 608 O O . ASP A 1 78 ? 12.831 -3.018 3.848 1.00 87.06 78 ASP A O 1
ATOM 612 N N . PHE A 1 79 ? 11.493 -4.780 4.219 1.00 83.94 79 PHE A N 1
ATOM 613 C CA . PHE A 1 79 ? 10.357 -4.203 3.509 1.00 83.94 79 PHE A CA 1
ATOM 614 C C . PHE A 1 79 ? 9.767 -2.997 4.249 1.00 83.94 79 PHE A C 1
ATOM 616 O O . PHE A 1 79 ? 9.082 -3.142 5.263 1.00 83.94 79 PHE A O 1
ATOM 623 N N . SER A 1 80 ? 9.944 -1.804 3.679 1.00 81.56 80 SER A N 1
ATOM 624 C CA . SER A 1 80 ? 9.235 -0.589 4.091 1.00 81.56 80 SER A CA 1
ATOM 625 C C . SER A 1 80 ? 7.993 -0.412 3.219 1.00 81.56 80 SER A C 1
ATOM 627 O O . SER A 1 80 ? 8.091 -0.034 2.053 1.00 81.56 80 SER A O 1
ATOM 629 N N . SER A 1 81 ? 6.821 -0.734 3.778 1.00 83.19 81 SER A N 1
ATOM 630 C CA . SER A 1 81 ? 5.543 -0.832 3.050 1.00 83.19 81 SER A CA 1
ATOM 631 C C . SER A 1 81 ? 5.618 -1.828 1.880 1.00 83.19 81 SER A C 1
ATOM 633 O O . SER A 1 81 ? 5.818 -1.421 0.736 1.00 83.19 81 SER A O 1
ATOM 635 N N . PRO A 1 82 ? 5.493 -3.142 2.138 1.00 86.50 82 PRO A N 1
ATOM 636 C CA . PRO A 1 82 ? 5.526 -4.139 1.077 1.00 86.50 82 PRO A CA 1
ATOM 637 C C . PRO A 1 82 ? 4.302 -3.996 0.166 1.00 86.50 82 PRO A C 1
ATOM 639 O O . PRO A 1 82 ? 3.173 -3.828 0.630 1.00 86.50 82 PRO A O 1
ATOM 642 N N . THR A 1 83 ? 4.522 -4.105 -1.137 1.00 87.06 83 THR A N 1
ATOM 643 C CA . THR A 1 83 ? 3.475 -4.177 -2.155 1.00 87.06 83 THR A CA 1
ATOM 644 C C . THR A 1 83 ? 3.738 -5.376 -3.048 1.00 87.06 83 THR A C 1
ATOM 646 O O . THR A 1 83 ? 4.865 -5.614 -3.481 1.00 87.06 83 THR A O 1
ATOM 649 N N . LYS A 1 84 ? 2.687 -6.144 -3.313 1.00 88.38 84 LYS A N 1
ATOM 650 C CA . LYS A 1 84 ? 2.716 -7.336 -4.150 1.00 88.38 84 LYS A CA 1
ATOM 651 C C . LYS A 1 84 ? 2.176 -6.985 -5.526 1.00 88.38 84 LYS A C 1
ATOM 653 O O . LYS A 1 84 ? 1.036 -6.528 -5.652 1.00 88.38 84 LYS A O 1
ATOM 658 N N . LEU A 1 85 ? 2.993 -7.207 -6.547 1.00 87.62 85 LEU A N 1
ATOM 659 C CA . LEU A 1 85 ? 2.599 -7.022 -7.942 1.00 87.62 85 LEU A CA 1
ATOM 660 C C . LEU A 1 85 ? 1.656 -8.142 -8.410 1.00 87.62 85 LEU A C 1
ATOM 662 O O . LEU A 1 85 ? 1.545 -9.198 -7.783 1.00 87.62 85 LEU A O 1
ATOM 666 N N . SER A 1 86 ? 1.008 -7.942 -9.561 1.00 84.69 86 SER A N 1
ATOM 667 C CA . SER A 1 86 ? 0.172 -8.961 -10.222 1.00 84.69 86 SER A CA 1
ATOM 668 C C . SER A 1 86 ? 0.934 -10.259 -10.518 1.00 84.69 86 SER A C 1
ATOM 670 O O . SER A 1 86 ? 0.353 -11.340 -10.473 1.00 84.69 86 SER A O 1
ATOM 672 N N . CYS A 1 87 ? 2.248 -10.165 -10.741 1.00 87.50 87 CYS A N 1
ATOM 673 C CA . CYS A 1 87 ? 3.152 -11.297 -10.937 1.00 87.50 87 CYS A CA 1
ATOM 674 C C . CYS A 1 87 ? 3.597 -11.992 -9.636 1.00 87.50 87 CYS A C 1
ATOM 676 O O . CYS A 1 87 ? 4.467 -12.856 -9.681 1.00 87.50 87 CYS A O 1
ATOM 678 N N . SER A 1 88 ? 3.013 -11.631 -8.489 1.00 86.81 88 SER A N 1
ATOM 679 C CA . SER A 1 88 ? 3.258 -12.178 -7.145 1.00 86.81 88 SER A CA 1
ATOM 680 C C . SER A 1 88 ? 4.582 -11.837 -6.449 1.00 86.81 88 SER A C 1
ATOM 682 O O . SER A 1 88 ? 4.736 -12.228 -5.297 1.00 86.81 88 SER A O 1
ATOM 684 N N . HIS A 1 89 ? 5.466 -11.050 -7.067 1.00 88.56 89 HIS A N 1
ATOM 685 C CA . HIS A 1 89 ? 6.686 -10.547 -6.420 1.00 88.56 89 HIS A CA 1
ATOM 686 C C . HIS A 1 89 ? 6.403 -9.369 -5.481 1.00 88.56 89 HIS A C 1
ATOM 688 O O . HIS A 1 89 ? 5.541 -8.529 -5.785 1.00 88.56 89 HIS A O 1
ATOM 694 N N . ILE A 1 90 ? 7.142 -9.299 -4.370 1.00 89.38 90 ILE A N 1
ATOM 695 C CA . ILE A 1 90 ? 6.975 -8.277 -3.336 1.00 89.38 90 ILE A CA 1
ATOM 696 C C . ILE A 1 90 ? 8.167 -7.316 -3.356 1.00 89.38 90 ILE A C 1
ATOM 698 O O . ILE A 1 90 ? 9.327 -7.707 -3.427 1.00 89.38 90 ILE A O 1
ATOM 702 N N . PHE A 1 91 ? 7.872 -6.021 -3.277 1.00 89.69 91 PHE A N 1
ATOM 703 C CA . PHE A 1 91 ? 8.874 -4.956 -3.212 1.00 89.69 91 PHE A CA 1
ATOM 704 C C . PHE A 1 91 ? 8.425 -3.874 -2.231 1.00 89.69 91 PHE A C 1
ATOM 706 O O . PHE A 1 91 ? 7.252 -3.810 -1.859 1.00 89.69 91 PHE A O 1
ATOM 713 N N . CYS A 1 92 ? 9.335 -2.991 -1.825 1.00 89.44 92 CYS A N 1
ATOM 714 C CA . CYS A 1 92 ? 8.946 -1.747 -1.159 1.00 89.44 92 CYS A CA 1
ATOM 715 C C . CYS A 1 92 ? 8.204 -0.842 -2.150 1.00 89.44 92 CYS A C 1
ATOM 717 O O . CYS A 1 92 ? 8.625 -0.739 -3.304 1.00 89.44 92 CYS A O 1
ATOM 719 N N . VAL A 1 93 ? 7.160 -0.145 -1.688 1.00 87.12 93 VAL A N 1
ATOM 720 C CA . VAL A 1 93 ? 6.408 0.831 -2.504 1.00 87.12 93 VAL A CA 1
ATOM 721 C C . VAL A 1 93 ? 7.339 1.851 -3.162 1.00 87.12 93 VAL A C 1
ATOM 723 O O . VAL A 1 93 ? 7.314 2.002 -4.377 1.00 87.12 93 VAL A O 1
ATOM 726 N N . SER A 1 94 ? 8.240 2.464 -2.392 1.00 88.00 94 SER A N 1
ATOM 727 C CA . SER A 1 94 ? 9.197 3.445 -2.919 1.00 88.00 94 SER A CA 1
ATOM 728 C C . SER A 1 94 ? 10.142 2.859 -3.970 1.00 88.00 94 SER A C 1
ATOM 730 O O . SER A 1 94 ? 10.420 3.496 -4.978 1.00 88.00 94 SER A O 1
ATOM 732 N N . CYS A 1 95 ? 10.626 1.635 -3.756 1.00 90.12 95 CYS A N 1
ATOM 733 C CA . CYS A 1 95 ? 11.554 0.986 -4.675 1.00 90.12 95 CYS A CA 1
ATOM 734 C C . CYS A 1 95 ? 10.896 0.654 -6.016 1.00 90.12 95 CYS A C 1
ATOM 736 O O . CYS A 1 95 ? 11.501 0.866 -7.066 1.00 90.12 95 CYS A O 1
ATOM 738 N N . ILE A 1 96 ? 9.671 0.122 -5.982 1.00 88.56 96 ILE A N 1
ATOM 739 C CA . ILE A 1 96 ? 8.955 -0.206 -7.213 1.00 88.56 96 ILE A CA 1
ATOM 740 C C . ILE A 1 96 ? 8.460 1.054 -7.927 1.00 88.56 96 ILE A C 1
ATOM 742 O O . ILE A 1 96 ? 8.456 1.062 -9.152 1.00 88.56 96 ILE A O 1
ATOM 746 N N . ASP A 1 97 ? 8.120 2.126 -7.202 1.00 87.75 97 ASP A N 1
ATOM 747 C CA . ASP A 1 97 ? 7.790 3.425 -7.800 1.00 87.75 97 ASP A CA 1
ATOM 748 C C . ASP A 1 97 ? 8.944 3.944 -8.661 1.00 87.75 97 ASP A C 1
ATOM 750 O O . ASP A 1 97 ? 8.750 4.188 -9.850 1.00 87.75 97 ASP A O 1
ATOM 754 N N . THR A 1 98 ? 10.158 4.013 -8.102 1.00 89.81 98 THR A N 1
ATOM 755 C CA . THR A 1 98 ? 11.349 4.464 -8.841 1.00 89.81 98 THR A CA 1
ATOM 756 C C . THR A 1 98 ? 11.661 3.567 -10.039 1.00 89.81 98 THR A C 1
ATOM 758 O O . THR A 1 98 ? 12.038 4.053 -11.101 1.00 89.81 98 THR A O 1
ATOM 761 N N . TRP A 1 99 ? 11.479 2.250 -9.916 1.00 90.62 99 TRP A N 1
ATOM 762 C CA . TRP A 1 99 ? 11.670 1.349 -11.053 1.00 90.62 99 TRP A CA 1
ATOM 763 C C . TRP A 1 99 ? 10.648 1.614 -12.171 1.00 90.62 99 TRP A C 1
ATOM 765 O O . TRP A 1 99 ? 11.033 1.779 -13.329 1.00 90.62 99 TRP A O 1
ATOM 775 N N . LEU A 1 100 ? 9.364 1.739 -11.820 1.00 87.25 100 LEU A N 1
ATOM 776 C CA . LEU A 1 100 ? 8.256 1.984 -12.753 1.00 87.25 100 LEU A CA 1
ATOM 777 C C . LEU A 1 100 ? 8.2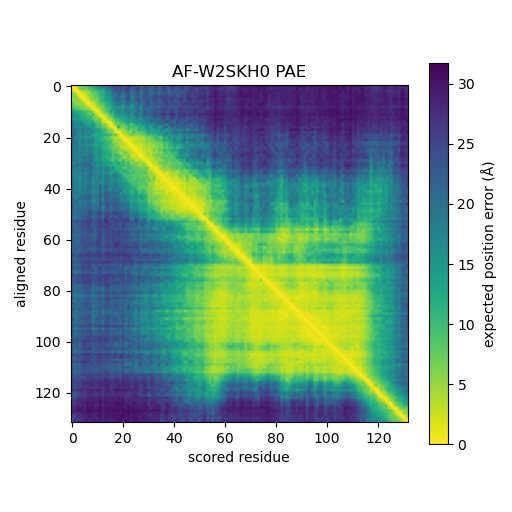49 3.386 -13.386 1.00 87.25 100 LEU A C 1
ATOM 779 O O . LEU A 1 100 ? 7.425 3.639 -14.273 1.00 87.25 100 LEU A O 1
ATOM 783 N N . GLU A 1 101 ? 9.107 4.299 -12.929 1.00 86.62 101 GLU A N 1
ATOM 784 C CA . GLU A 1 101 ? 9.419 5.554 -13.625 1.00 86.62 101 GLU A CA 1
ATOM 785 C C . GLU A 1 101 ? 10.301 5.313 -14.859 1.00 86.62 101 GLU A C 1
ATOM 787 O O . GLU A 1 101 ? 10.178 6.038 -15.844 1.00 86.62 101 GLU A O 1
ATOM 792 N N . SER A 1 102 ? 11.156 4.287 -14.819 1.00 87.75 102 SER A N 1
ATOM 793 C CA . SER A 1 102 ? 12.076 3.938 -15.909 1.00 87.75 102 SER A CA 1
ATOM 794 C C . SER A 1 102 ? 11.538 2.838 -16.823 1.00 87.75 102 SER A C 1
ATOM 796 O O . SER A 1 102 ? 11.580 2.980 -18.041 1.00 87.75 102 SER A O 1
ATOM 798 N N . GLU A 1 103 ? 11.000 1.762 -16.247 1.00 87.62 103 GLU A N 1
ATOM 799 C CA . GLU A 1 103 ? 10.584 0.560 -16.964 1.00 87.62 103 GLU A CA 1
ATOM 800 C C . GLU A 1 103 ? 9.284 0.024 -16.361 1.00 87.62 103 GLU A C 1
ATOM 802 O O . GLU A 1 103 ? 9.185 -0.193 -15.154 1.00 87.62 103 GLU A O 1
ATOM 807 N N . ASN A 1 104 ? 8.273 -0.255 -17.184 1.00 87.50 104 ASN A N 1
ATOM 808 C CA . ASN A 1 104 ? 6.951 -0.684 -16.705 1.00 87.50 104 ASN A CA 1
ATOM 809 C C . ASN A 1 104 ? 6.851 -2.203 -16.462 1.00 87.50 104 ASN A C 1
ATOM 811 O O . ASN A 1 104 ? 5.768 -2.788 -16.549 1.00 87.50 104 ASN A O 1
ATOM 815 N N . THR A 1 105 ? 7.972 -2.856 -16.160 1.00 91.06 105 THR A N 1
ATOM 816 C CA . THR A 1 105 ? 8.055 -4.309 -15.984 1.00 91.06 105 THR A CA 1
ATOM 817 C C . THR A 1 105 ? 8.543 -4.681 -14.590 1.00 91.06 105 THR A C 1
ATOM 819 O O . THR A 1 105 ? 9.158 -3.887 -13.889 1.00 91.06 105 THR A O 1
ATOM 822 N N . CYS A 1 106 ? 8.261 -5.904 -14.149 1.00 90.38 106 CYS A N 1
ATOM 823 C CA . CYS A 1 106 ? 8.761 -6.412 -12.879 1.00 90.38 106 CYS A CA 1
ATOM 824 C C . CYS A 1 106 ? 10.280 -6.692 -12.952 1.00 90.38 106 CYS A C 1
ATOM 826 O O . CYS A 1 106 ? 10.691 -7.445 -13.839 1.00 90.38 106 CYS A O 1
ATOM 828 N N . PRO A 1 107 ? 11.099 -6.221 -11.988 1.00 88.56 107 PRO A N 1
ATOM 829 C CA . PRO A 1 107 ? 12.547 -6.472 -11.972 1.00 88.56 107 PRO A CA 1
ATOM 830 C C . PRO A 1 107 ? 12.937 -7.958 -11.955 1.00 88.56 107 PRO A C 1
ATOM 832 O O . PRO A 1 107 ? 13.994 -8.328 -12.455 1.00 88.56 107 PRO A O 1
ATOM 835 N N . MET A 1 108 ? 12.084 -8.817 -11.384 1.00 87.31 108 MET A N 1
ATOM 836 C CA . MET A 1 108 ? 12.381 -10.241 -11.180 1.00 87.31 108 MET A CA 1
ATOM 837 C C . MET A 1 108 ? 11.970 -11.113 -12.370 1.00 87.31 108 MET A C 1
ATOM 839 O O . MET A 1 108 ? 12.710 -12.006 -12.770 1.00 87.31 108 MET A O 1
ATOM 843 N N . CYS A 1 109 ? 10.791 -10.869 -12.948 1.00 89.38 109 CYS A N 1
ATOM 844 C CA . CYS A 1 109 ? 10.225 -11.738 -13.987 1.00 89.38 109 CYS A CA 1
ATOM 845 C C . CYS A 1 109 ? 9.904 -11.039 -15.307 1.00 89.38 109 CYS A C 1
ATOM 847 O O . CYS A 1 109 ? 9.377 -11.682 -16.211 1.00 89.38 109 CYS A O 1
ATOM 849 N N . ARG A 1 110 ? 10.182 -9.735 -15.426 1.00 87.81 110 ARG A N 1
ATOM 850 C CA . ARG A 1 110 ? 9.883 -8.907 -16.609 1.00 87.81 110 ARG A CA 1
ATOM 851 C C . ARG A 1 110 ? 8.407 -8.890 -17.025 1.00 87.81 110 ARG A C 1
ATOM 853 O O . ARG A 1 110 ? 8.079 -8.437 -18.116 1.00 87.81 110 ARG A O 1
ATOM 860 N N . ALA A 1 111 ? 7.503 -9.353 -16.161 1.00 88.00 111 ALA A N 1
ATOM 861 C CA . ALA A 1 111 ? 6.068 -9.246 -16.390 1.00 88.00 111 ALA A CA 1
ATOM 862 C C . ALA A 1 111 ? 5.655 -7.770 -16.428 1.00 88.00 111 ALA A C 1
ATOM 864 O O . ALA A 1 111 ? 6.104 -6.986 -15.590 1.00 88.00 111 ALA A O 1
ATOM 865 N N . VAL A 1 112 ? 4.796 -7.405 -17.379 1.00 85.88 112 VAL A N 1
ATOM 866 C CA . VAL A 1 112 ? 4.286 -6.036 -17.519 1.00 85.88 112 VAL A CA 1
ATOM 867 C C . VAL A 1 112 ? 3.408 -5.688 -16.319 1.00 85.88 112 VAL A C 1
ATOM 869 O O . VAL A 1 112 ? 2.519 -6.450 -15.932 1.00 85.88 112 VAL A O 1
ATOM 872 N N . VAL A 1 113 ? 3.671 -4.530 -15.722 1.00 85.44 113 VAL A N 1
ATOM 873 C CA . VAL A 1 113 ? 2.923 -4.005 -14.583 1.00 85.44 113 VAL A CA 1
ATOM 874 C C . VAL A 1 113 ? 1.905 -2.996 -15.099 1.00 85.44 113 VAL A C 1
ATOM 876 O O . VAL A 1 113 ? 2.216 -1.831 -15.345 1.00 85.44 113 VAL A O 1
ATOM 879 N N . GLU A 1 114 ? 0.663 -3.444 -15.268 1.00 75.38 114 GLU A N 1
ATOM 880 C CA . GLU A 1 114 ? -0.445 -2.561 -15.626 1.00 75.38 114 GLU A CA 1
ATOM 881 C C . GLU A 1 114 ? -0.807 -1.669 -14.430 1.00 75.38 114 GLU A C 1
ATOM 883 O O . GLU A 1 114 ? -1.268 -2.143 -13.386 1.00 75.38 114 GLU A O 1
ATOM 888 N N . LYS A 1 115 ? -0.604 -0.355 -14.573 1.00 69.12 115 LYS A N 1
ATOM 889 C CA . LYS A 1 115 ? -1.143 0.630 -13.631 1.00 69.12 115 LYS A CA 1
ATOM 890 C C . LYS A 1 115 ? -2.656 0.624 -13.833 1.00 69.12 115 LYS A C 1
ATOM 892 O O . LYS A 1 115 ? -3.130 0.971 -14.907 1.00 69.12 115 LYS A O 1
ATOM 897 N N . LYS A 1 116 ? -3.433 0.218 -12.825 1.00 64.44 116 LYS A N 1
ATOM 898 C CA . LYS A 1 116 ? -4.886 0.393 -12.891 1.00 64.44 116 LYS A CA 1
ATOM 899 C C . LYS A 1 116 ? -5.162 1.886 -12.905 1.00 64.44 116 LYS A C 1
ATOM 901 O O . LYS A 1 116 ? -4.972 2.568 -11.894 1.00 64.44 116 LYS A O 1
ATOM 906 N N . ASP A 1 117 ? -5.602 2.374 -14.057 1.00 58.41 117 ASP A N 1
ATOM 907 C CA . ASP A 1 117 ? -6.041 3.746 -14.234 1.00 58.41 117 ASP A CA 1
ATOM 908 C C . ASP A 1 117 ? -7.197 3.991 -13.269 1.00 58.41 117 ASP A C 1
ATOM 910 O O . ASP A 1 117 ? -8.345 3.604 -13.495 1.00 58.41 117 ASP A O 1
ATOM 914 N N . ASN A 1 118 ? -6.903 4.629 -12.141 1.00 54.34 118 ASN A N 1
ATOM 915 C CA . ASN A 1 118 ? -7.926 5.096 -11.224 1.00 54.34 118 ASN A CA 1
ATOM 916 C C . ASN A 1 118 ? -8.590 6.332 -11.847 1.00 54.34 118 ASN A C 1
ATOM 918 O O . ASN A 1 118 ? -8.469 7.429 -11.308 1.00 54.34 118 ASN A O 1
ATOM 922 N N . SER A 1 119 ? -9.311 6.159 -12.963 1.00 53.16 119 SER A N 1
ATOM 923 C CA . SER A 1 119 ? -10.011 7.209 -13.727 1.00 53.16 119 SER A CA 1
ATOM 924 C C . SER A 1 119 ? -11.034 8.003 -12.900 1.00 53.16 119 SER A C 1
ATOM 926 O O . SER A 1 119 ? -11.608 8.974 -13.370 1.00 53.16 119 SER A O 1
ATOM 928 N N . TRP A 1 120 ? -11.283 7.580 -11.661 1.00 56.81 120 TRP A N 1
ATOM 929 C CA . TRP A 1 120 ? -12.081 8.283 -10.662 1.00 56.81 120 TRP A CA 1
ATOM 930 C C . TRP A 1 120 ? -11.311 9.446 -10.011 1.00 56.81 120 TRP A C 1
ATOM 932 O O . TRP A 1 120 ? -11.930 10.379 -9.514 1.00 56.81 120 TRP A O 1
ATOM 942 N N . LYS A 1 121 ? -9.967 9.414 -10.017 1.00 53.84 121 LYS A N 1
ATOM 943 C CA . LYS A 1 121 ? -9.095 10.478 -9.485 1.00 53.84 121 LYS A CA 1
ATOM 944 C C . LYS A 1 121 ? -8.896 11.642 -10.460 1.00 53.84 121 LYS A C 1
ATOM 946 O O . LYS A 1 121 ? -8.521 12.719 -10.016 1.00 53.84 121 LYS A O 1
ATOM 951 N N . SER A 1 122 ? -9.151 11.463 -11.759 1.00 56.97 122 SER A N 1
ATOM 952 C CA . SER A 1 122 ? -8.942 12.509 -12.776 1.00 56.97 122 SER A CA 1
ATOM 953 C C . SER A 1 122 ? -10.023 13.599 -12.787 1.00 56.97 122 SER A C 1
ATOM 955 O O . SER A 1 122 ? -10.049 14.419 -13.698 1.00 56.97 122 SER A O 1
ATOM 957 N N . GLY A 1 123 ? -10.942 13.617 -11.8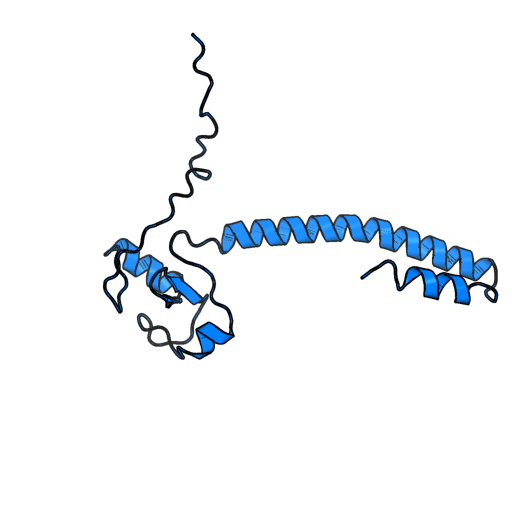12 1.00 57.12 123 GLY A N 1
ATOM 958 C CA . GLY A 1 123 ? -12.019 14.612 -11.747 1.00 57.12 123 GLY A CA 1
ATOM 959 C C . GLY A 1 123 ? -13.038 14.509 -12.889 1.00 57.12 123 GLY A C 1
ATOM 960 O O . GLY A 1 123 ? -13.945 15.329 -12.977 1.00 57.12 123 GLY A O 1
ATOM 961 N N . ALA A 1 124 ? -12.938 13.487 -13.745 1.00 57.00 124 ALA A N 1
ATOM 962 C CA . ALA A 1 124 ? -13.855 13.238 -14.851 1.00 57.00 124 ALA A CA 1
ATOM 963 C C . ALA A 1 124 ? -15.161 12.569 -14.375 1.00 57.00 124 ALA A C 1
ATOM 965 O O . ALA A 1 1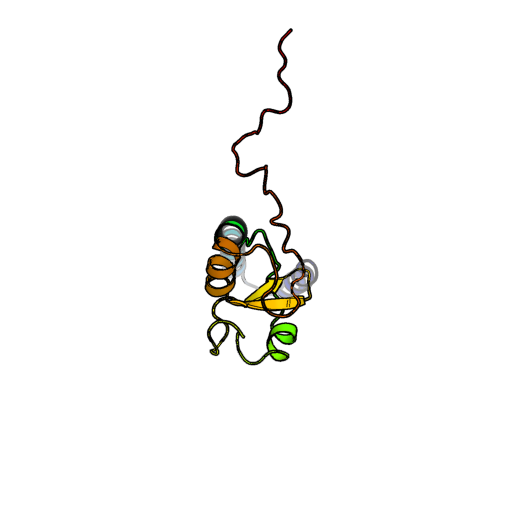24 ? -15.615 11.574 -14.940 1.00 57.00 124 ALA A O 1
ATOM 966 N N . THR A 1 125 ? -15.805 13.106 -13.338 1.00 59.59 125 THR A N 1
ATOM 967 C CA . THR A 1 125 ? -17.214 12.810 -13.040 1.00 59.59 125 THR A CA 1
ATOM 968 C C . THR A 1 125 ? -18.111 13.694 -13.902 1.00 59.59 125 THR A C 1
ATOM 970 O O . THR A 1 125 ? -18.836 14.546 -13.404 1.00 59.59 125 THR A O 1
ATOM 973 N N . SER A 1 126 ?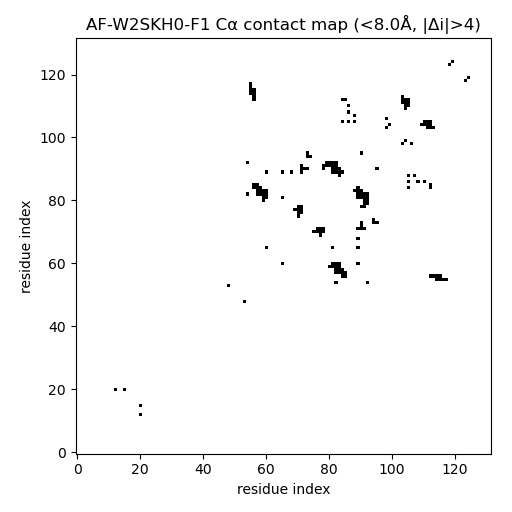 -18.050 13.510 -15.218 1.00 60.31 126 SER A N 1
ATOM 974 C CA . SER A 1 126 ? -19.076 13.993 -16.149 1.00 60.31 126 SER A CA 1
ATOM 975 C C . SER A 1 126 ? -19.121 13.124 -17.407 1.00 60.31 126 SER A C 1
ATOM 977 O O . SER A 1 126 ? -19.125 13.603 -18.538 1.00 60.31 126 SER A O 1
ATOM 979 N N . LYS A 1 127 ? -19.227 11.798 -17.240 1.00 63.25 127 LYS A N 1
ATOM 980 C CA . LYS A 1 127 ? -19.849 10.990 -18.298 1.00 63.25 127 LYS A CA 1
ATOM 981 C C . LYS A 1 127 ? -21.351 11.269 -18.279 1.00 63.25 127 LYS A C 1
ATOM 983 O O . LYS A 1 127 ? -22.098 10.592 -17.586 1.00 63.25 127 LYS A O 1
ATOM 988 N N . GLY A 1 128 ? -21.768 12.270 -19.051 1.00 60.88 128 GLY A N 1
ATOM 989 C CA . GLY A 1 128 ? -23.157 12.400 -19.484 1.00 60.88 128 GLY A CA 1
ATOM 990 C C . GLY A 1 128 ? -23.893 13.641 -19.000 1.00 60.88 128 GLY A C 1
ATOM 991 O O . GLY A 1 128 ? -24.862 13.519 -18.268 1.00 60.88 128 GLY A O 1
ATOM 992 N N . ILE A 1 129 ? -23.513 14.812 -19.508 1.00 61.88 129 ILE A N 1
ATOM 993 C CA . ILE A 1 129 ? -24.495 15.828 -19.904 1.00 61.88 129 ILE A CA 1
ATOM 994 C C . ILE A 1 129 ? -24.066 16.307 -21.291 1.00 61.88 129 ILE A C 1
ATOM 996 O O . ILE A 1 129 ? -23.337 17.280 -21.453 1.00 61.88 129 ILE A O 1
ATOM 1000 N N . ARG A 1 130 ? -24.461 15.548 -22.314 1.00 52.53 130 ARG A N 1
ATOM 1001 C CA . ARG A 1 130 ? -24.528 16.072 -23.675 1.00 52.53 130 ARG A CA 1
ATOM 1002 C C . ARG A 1 130 ? -25.880 16.773 -23.744 1.00 52.53 130 ARG A C 1
ATOM 1004 O O . ARG A 1 130 ? -26.883 16.116 -23.996 1.00 52.53 130 ARG A O 1
ATOM 1011 N N . LEU A 1 131 ? -25.919 18.055 -23.378 1.00 55.28 131 LEU A N 1
ATOM 1012 C CA . LEU A 1 131 ? -27.074 18.890 -23.697 1.00 55.28 131 LEU A CA 1
ATOM 1013 C C . LEU A 1 131 ? -27.046 19.086 -25.209 1.00 55.28 131 LEU A C 1
ATOM 1015 O O . LEU A 1 131 ? -26.085 19.632 -25.751 1.00 55.28 131 LEU A O 1
ATOM 1019 N N . CYS A 1 132 ? -28.041 18.481 -25.845 1.00 47.75 132 CYS A N 1
ATOM 1020 C CA . CYS A 1 132 ? -28.427 18.708 -27.224 1.00 47.75 132 CYS A CA 1
ATOM 1021 C C . CYS A 1 132 ? -28.779 20.182 -27.434 1.00 47.75 132 CYS A C 1
ATOM 1023 O O . CYS A 1 132 ? -29.380 20.765 -26.501 1.00 47.75 132 CYS A O 1
#